Protein AF-A0A3D3Q821-F1 (afdb_monomer_lite)

Foldseek 3Di:
DAWPPVCLVVVLVVCCVPPNDDPDSVVVSVVCVVVRDHDDDDDDPDDDDD

pLDDT: mean 96.94, std 2.88, range [79.31, 98.56]

Radius of gyration: 13.79 Å; chains: 1; bounding box: 27×30×37 Å

Structure (mmCIF, N/CA/C/O backbone):
data_AF-A0A3D3Q821-F1
#
_entry.id   AF-A0A3D3Q821-F1
#
loop_
_atom_site.group_PDB
_atom_site.id
_atom_site.type_symbol
_atom_site.label_atom_id
_atom_site.label_alt_id
_atom_site.label_comp_id
_atom_site.label_asym_id
_atom_site.label_entity_id
_atom_site.label_seq_id
_atom_site.pdbx_PDB_ins_code
_atom_site.Cartn_x
_atom_site.Cartn_y
_atom_site.Cartn_z
_atom_site.occupancy
_atom_site.B_iso_or_equiv
_atom_site.auth_seq_id
_atom_site.auth_comp_id
_atom_site.auth_asym_id
_atom_site.auth_atom_id
_atom_site.pdbx_PDB_model_num
ATOM 1 N N . ILE A 1 1 ? -4.762 -4.628 8.993 1.00 95.62 1 ILE A N 1
ATOM 2 C CA . ILE A 1 1 ? -3.451 -4.540 8.303 1.00 95.62 1 ILE A CA 1
ATOM 3 C C . ILE A 1 1 ? -3.446 -5.625 7.244 1.00 95.62 1 ILE A C 1
ATOM 5 O O . ILE A 1 1 ? -3.856 -6.732 7.568 1.00 95.62 1 ILE A O 1
ATOM 9 N N . VAL A 1 2 ? -3.068 -5.306 6.010 1.00 97.81 2 VAL A N 1
ATOM 10 C CA . VAL A 1 2 ? -2.907 -6.284 4.926 1.00 97.81 2 VAL A CA 1
ATOM 11 C C . VAL A 1 2 ? -1.420 -6.384 4.624 1.00 97.81 2 VAL A C 1
ATOM 13 O O . VAL A 1 2 ? -0.776 -5.358 4.397 1.00 97.81 2 VAL A O 1
ATOM 16 N N . SER A 1 3 ? -0.884 -7.596 4.668 1.00 98.25 3 SER A N 1
ATOM 17 C CA . SER A 1 3 ? 0.525 -7.879 4.387 1.00 98.25 3 SER A CA 1
ATOM 18 C C . SER A 1 3 ? 0.703 -8.358 2.949 1.00 98.25 3 SER A C 1
ATOM 20 O O . SER A 1 3 ? -0.271 -8.648 2.259 1.00 98.25 3 SER A O 1
ATOM 22 N N . LEU A 1 4 ? 1.949 -8.414 2.486 1.00 97.88 4 LEU A N 1
ATOM 23 C CA . LEU A 1 4 ? 2.272 -9.050 1.213 1.00 97.88 4 LEU A CA 1
ATOM 24 C C . LEU A 1 4 ? 2.088 -10.578 1.293 1.00 97.88 4 LEU A C 1
ATOM 26 O O . LEU A 1 4 ? 2.367 -11.151 2.352 1.00 97.88 4 LEU A O 1
ATOM 30 N N . PRO A 1 5 ? 1.682 -11.223 0.182 1.00 97.62 5 PRO A N 1
ATOM 31 C CA . PRO A 1 5 ? 1.503 -10.645 -1.161 1.00 97.62 5 PRO A CA 1
ATOM 32 C C . PRO A 1 5 ? 0.167 -9.911 -1.391 1.00 97.62 5 PRO A C 1
ATOM 34 O O . PRO A 1 5 ? 0.068 -9.109 -2.318 1.00 97.62 5 PRO A O 1
ATOM 37 N N . GLU A 1 6 ? -0.845 -10.112 -0.544 1.00 98.00 6 GLU A N 1
ATOM 38 C CA . GLU A 1 6 ? -2.213 -9.606 -0.757 1.00 98.00 6 GLU A CA 1
ATOM 39 C C . GLU A 1 6 ? -2.308 -8.071 -0.748 1.00 98.00 6 GLU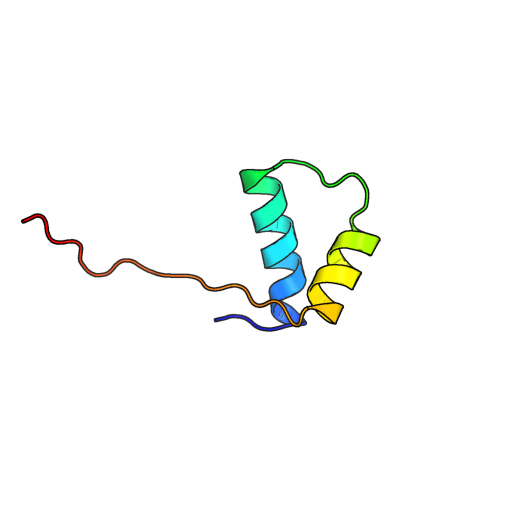 A C 1
ATOM 41 O O . GLU A 1 6 ? -3.222 -7.491 -1.334 1.00 98.00 6 GLU A O 1
ATOM 46 N N . ALA A 1 7 ? -1.359 -7.392 -0.103 1.00 98.12 7 ALA A N 1
ATOM 47 C CA . ALA A 1 7 ? -1.294 -5.935 -0.068 1.00 98.12 7 ALA A CA 1
ATOM 48 C C . ALA A 1 7 ? -0.863 -5.298 -1.396 1.00 98.12 7 ALA A C 1
ATOM 50 O O . ALA A 1 7 ? -1.042 -4.091 -1.545 1.00 98.12 7 ALA A O 1
ATOM 51 N N . MET A 1 8 ? -0.280 -6.053 -2.334 1.00 98.50 8 MET A N 1
ATOM 52 C CA . MET A 1 8 ? 0.439 -5.461 -3.467 1.00 98.50 8 MET A CA 1
ATOM 53 C C . MET A 1 8 ? -0.465 -4.616 -4.370 1.00 98.50 8 MET A C 1
ATOM 55 O O . MET A 1 8 ? -0.175 -3.443 -4.599 1.00 98.50 8 MET A O 1
ATOM 59 N N . GLU A 1 9 ? -1.589 -5.169 -4.831 1.00 98.19 9 GLU A N 1
ATOM 60 C CA . GLU A 1 9 ? -2.524 -4.410 -5.675 1.00 98.19 9 GLU A CA 1
ATOM 61 C C . GLU A 1 9 ? -3.105 -3.206 -4.926 1.00 98.19 9 GLU A C 1
ATOM 63 O O . GLU A 1 9 ? -3.235 -2.124 -5.488 1.00 98.19 9 GLU A O 1
ATOM 68 N N . LEU A 1 10 ? -3.350 -3.345 -3.620 1.00 98.19 10 LEU A N 1
ATOM 69 C CA . LEU A 1 10 ? -3.858 -2.246 -2.803 1.00 98.19 10 LEU A CA 1
ATOM 70 C C . LEU A 1 10 ? -2.831 -1.112 -2.633 1.00 98.19 10 LEU A C 1
ATOM 72 O O . LEU A 1 10 ? -3.213 0.054 -2.546 1.00 98.19 10 LEU A O 1
ATOM 76 N N . LEU A 1 11 ? -1.536 -1.435 -2.571 1.00 98.12 11 LEU A N 1
ATOM 77 C CA . LEU A 1 11 ? -0.448 -0.454 -2.528 1.00 98.12 11 LEU A CA 1
ATOM 78 C C . LEU A 1 11 ? -0.304 0.278 -3.871 1.00 98.12 11 LEU A C 1
ATOM 80 O O . LEU A 1 11 ? -0.133 1.498 -3.876 1.00 98.12 11 LEU A O 1
ATOM 84 N N . VAL A 1 12 ? -0.445 -0.437 -4.992 1.00 98.12 12 VAL A N 1
ATOM 85 C CA . VAL A 1 12 ? -0.470 0.143 -6.347 1.00 98.12 12 VAL A CA 1
ATOM 86 C C . VAL A 1 12 ? -1.658 1.090 -6.516 1.00 98.12 12 VAL A C 1
ATOM 88 O O . VAL A 1 12 ? -1.474 2.237 -6.928 1.00 98.12 12 VAL A O 1
ATOM 91 N N . ASP A 1 13 ? -2.860 0.657 -6.137 1.00 97.94 13 ASP A N 1
ATOM 92 C CA . ASP A 1 13 ? -4.071 1.480 -6.206 1.00 97.94 13 ASP A 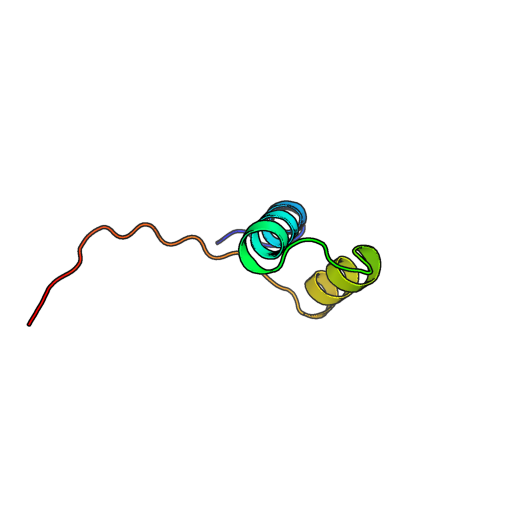CA 1
ATOM 93 C C . ASP A 1 13 ? -3.969 2.713 -5.303 1.00 97.94 13 ASP A C 1
ATOM 95 O O . ASP A 1 13 ? -4.302 3.829 -5.715 1.00 97.94 13 ASP A O 1
ATOM 99 N N . TYR A 1 14 ? -3.443 2.535 -4.086 1.00 96.94 14 TYR A N 1
ATOM 100 C CA . TYR A 1 14 ? -3.151 3.642 -3.186 1.00 96.94 14 TYR A CA 1
ATOM 101 C C . TYR A 1 14 ? -2.199 4.639 -3.847 1.00 96.94 14 TYR A C 1
ATOM 103 O O . TYR A 1 14 ? -2.554 5.813 -3.946 1.00 96.94 14 TYR A O 1
ATOM 111 N N . TYR A 1 15 ? -1.047 4.195 -4.364 1.00 97.75 15 TYR A N 1
ATOM 112 C CA . TYR A 1 15 ? -0.103 5.070 -5.061 1.00 97.75 15 TYR A CA 1
ATOM 113 C C . TYR A 1 15 ? -0.781 5.822 -6.210 1.00 97.75 15 TYR A C 1
ATOM 115 O O . TYR A 1 15 ? -0.679 7.049 -6.267 1.00 97.75 15 TYR A O 1
ATOM 123 N N . ARG A 1 16 ? -1.532 5.125 -7.074 1.00 97.62 16 ARG A N 1
ATOM 124 C CA . ARG A 1 16 ? -2.259 5.751 -8.188 1.00 97.62 16 ARG A CA 1
ATOM 125 C C . ARG A 1 16 ? -3.190 6.858 -7.726 1.00 97.62 16 ARG A C 1
ATOM 127 O O . ARG A 1 16 ? -3.177 7.944 -8.300 1.00 97.62 16 ARG A O 1
ATOM 134 N N . SER A 1 17 ? -3.943 6.615 -6.656 1.00 97.56 17 SER A N 1
ATOM 135 C CA . SER A 1 17 ? -4.890 7.595 -6.118 1.00 97.56 17 SER A CA 1
ATOM 136 C C . SER A 1 17 ? -4.230 8.882 -5.606 1.00 97.56 17 SER A C 1
ATOM 138 O O . SER A 1 17 ? -4.845 9.944 -5.678 1.00 97.56 17 SER A O 1
ATOM 140 N N . ILE A 1 18 ? -2.986 8.812 -5.111 1.00 97.25 18 ILE A N 1
ATOM 141 C CA . ILE A 1 18 ? -2.301 9.958 -4.486 1.00 97.25 18 ILE A CA 1
ATOM 142 C C . ILE A 1 18 ? -1.228 10.604 -5.371 1.00 97.25 18 ILE A C 1
ATOM 144 O O . ILE A 1 18 ? -0.884 11.769 -5.166 1.00 97.25 18 ILE A O 1
ATOM 148 N N . ARG A 1 19 ? -0.654 9.857 -6.316 1.00 96.00 19 ARG A N 1
ATOM 149 C CA . ARG A 1 19 ? 0.509 10.268 -7.121 1.00 96.00 19 ARG A CA 1
ATOM 150 C C . ARG A 1 19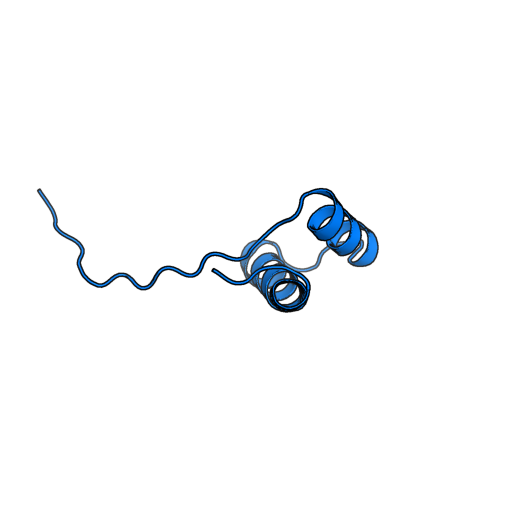 ? 0.316 10.076 -8.627 1.00 96.00 19 ARG A C 1
ATOM 152 O O . ARG A 1 19 ? 1.153 10.563 -9.381 1.00 96.00 19 ARG A O 1
ATOM 159 N N . GLY A 1 20 ? -0.768 9.440 -9.072 1.00 9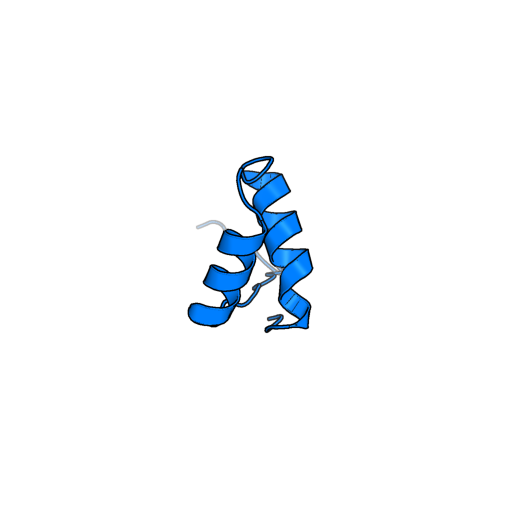5.88 20 GLY A N 1
ATOM 160 C CA . GLY A 1 20 ? -0.968 9.090 -10.479 1.00 95.88 20 GLY A CA 1
ATOM 161 C C . GLY A 1 20 ? -0.128 7.881 -10.897 1.00 95.88 20 GLY A C 1
ATOM 162 O O . GLY A 1 20 ? 0.140 6.990 -10.095 1.00 95.88 20 GLY A O 1
ATOM 163 N N . GLU A 1 21 ? 0.279 7.821 -12.161 1.00 97.25 21 GLU A N 1
ATOM 164 C CA . GLU A 1 21 ? 0.962 6.640 -12.698 1.00 97.25 21 GLU A CA 1
ATOM 165 C C . GLU A 1 21 ? 2.444 6.594 -12.296 1.00 97.25 21 GLU A C 1
ATOM 167 O O . GLU A 1 21 ? 3.167 7.582 -12.448 1.00 97.25 21 GLU A O 1
ATOM 172 N N . HIS A 1 22 ? 2.912 5.441 -11.802 1.00 96.62 22 HIS A N 1
ATOM 173 C CA . HIS A 1 22 ? 4.339 5.221 -11.582 1.00 96.62 22 HIS A CA 1
ATOM 174 C C . HIS A 1 22 ? 5.034 4.988 -12.937 1.00 96.62 22 HIS A C 1
ATOM 176 O O . HIS A 1 22 ? 4.505 4.240 -13.760 1.00 96.62 22 HIS A O 1
ATOM 182 N N . PRO A 1 23 ? 6.217 5.578 -13.189 1.00 97.19 23 PRO A N 1
ATOM 183 C CA . PRO A 1 23 ? 6.950 5.369 -14.443 1.00 97.19 23 PRO A CA 1
ATOM 184 C C . PRO A 1 23 ? 7.465 3.931 -14.631 1.00 97.19 23 PRO A C 1
ATOM 186 O O . PRO A 1 23 ? 7.750 3.535 -15.756 1.00 97.19 23 PRO A O 1
ATOM 189 N N . ASP A 1 24 ? 7.583 3.165 -13.543 1.00 98.06 24 ASP A N 1
ATOM 190 C CA . ASP A 1 24 ? 8.042 1.769 -13.533 1.00 98.06 24 ASP A CA 1
ATOM 191 C C . ASP A 1 24 ? 7.363 0.978 -12.401 1.00 98.06 24 ASP A C 1
ATOM 193 O O . ASP A 1 24 ? 7.712 1.121 -11.228 1.00 98.06 24 ASP A O 1
ATOM 197 N N . TRP A 1 25 ? 6.346 0.182 -12.720 1.00 98.19 25 TRP A N 1
ATOM 198 C CA . TRP A 1 25 ? 5.625 -0.578 -11.695 1.00 98.19 25 TRP A CA 1
ATOM 199 C C . TRP A 1 25 ? 6.373 -1.805 -11.187 1.00 98.19 25 TRP A C 1
ATOM 201 O O . TRP A 1 25 ? 6.089 -2.250 -10.074 1.00 98.19 25 TRP A O 1
ATOM 211 N N . ASP A 1 26 ? 7.315 -2.338 -11.957 1.00 98.38 26 ASP A N 1
ATOM 212 C CA . ASP A 1 26 ? 8.056 -3.530 -11.564 1.00 98.38 26 ASP A CA 1
ATOM 213 C C . ASP A 1 26 ? 9.079 -3.173 -10.479 1.00 98.38 26 ASP A C 1
ATOM 215 O O . ASP A 1 26 ? 9.143 -3.852 -9.451 1.00 98.38 26 ASP A O 1
ATOM 219 N N . ASP A 1 27 ? 9.788 -2.046 -10.629 1.00 98.44 27 ASP A N 1
ATOM 220 C CA . ASP A 1 27 ? 10.677 -1.526 -9.580 1.00 98.44 27 ASP A CA 1
ATOM 221 C C . ASP A 1 27 ? 9.902 -1.160 -8.304 1.00 98.44 27 ASP A C 1
ATOM 223 O O . ASP A 1 27 ? 10.316 -1.503 -7.192 1.00 98.44 27 ASP A O 1
ATOM 227 N N . TYR A 1 28 ? 8.718 -0.551 -8.450 1.00 98.25 28 TYR A N 1
ATOM 228 C CA . TYR A 1 28 ? 7.842 -0.255 -7.315 1.00 98.25 28 TYR A CA 1
ATOM 229 C C . TYR A 1 28 ? 7.463 -1.528 -6.543 1.00 98.25 28 TYR A C 1
ATOM 231 O O . TYR A 1 28 ? 7.605 -1.577 -5.318 1.00 98.25 28 TYR A O 1
ATOM 239 N N . ARG A 1 29 ? 7.014 -2.579 -7.245 1.00 98.44 29 ARG A N 1
ATOM 240 C CA . ARG A 1 29 ? 6.634 -3.867 -6.638 1.00 98.44 29 ARG A CA 1
ATOM 241 C C . ARG A 1 29 ? 7.828 -4.532 -5.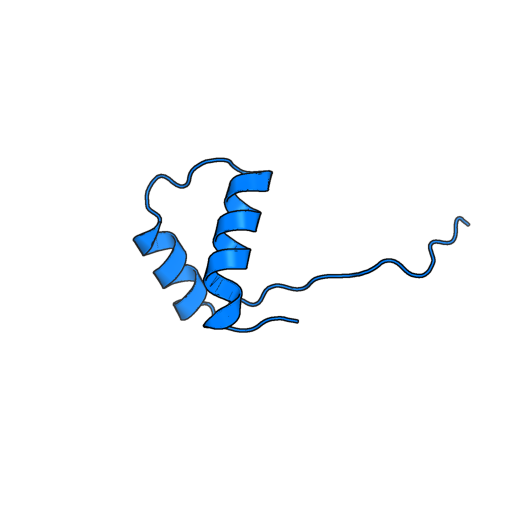951 1.00 98.44 29 ARG A C 1
ATOM 243 O O . ARG A 1 29 ? 7.712 -4.934 -4.793 1.00 98.44 29 ARG A O 1
ATOM 250 N N . ALA A 1 30 ? 8.991 -4.550 -6.602 1.00 98.50 30 ALA A N 1
ATOM 251 C CA . ALA A 1 30 ? 10.225 -5.077 -6.022 1.00 98.50 30 ALA A CA 1
ATOM 252 C C . ALA A 1 30 ? 10.655 -4.306 -4.759 1.00 98.50 30 ALA A C 1
ATOM 254 O O . ALA A 1 30 ? 11.138 -4.901 -3.791 1.00 98.50 30 ALA A O 1
ATOM 255 N N . ALA A 1 31 ? 10.467 -2.983 -4.731 1.00 98.44 31 ALA A N 1
ATOM 256 C CA . ALA A 1 31 ? 10.718 -2.173 -3.544 1.00 98.44 31 ALA A CA 1
ATOM 257 C C . ALA A 1 31 ? 9.751 -2.511 -2.398 1.00 98.44 31 ALA A C 1
ATOM 259 O O . ALA A 1 31 ? 10.200 -2.662 -1.262 1.00 98.44 31 ALA A O 1
ATOM 260 N N . MET A 1 32 ? 8.454 -2.689 -2.681 1.00 98.38 32 MET A N 1
ATOM 261 C CA . MET A 1 32 ? 7.466 -3.076 -1.663 1.00 98.38 32 MET A CA 1
ATOM 262 C C . MET A 1 32 ? 7.807 -4.427 -1.017 1.00 98.38 32 MET A C 1
ATOM 264 O O . MET A 1 32 ? 7.706 -4.555 0.205 1.00 98.38 32 MET A O 1
ATOM 268 N N . GLU A 1 33 ? 8.248 -5.408 -1.811 1.00 98.50 33 GLU A N 1
ATOM 269 C CA . GLU A 1 33 ? 8.694 -6.719 -1.320 1.00 98.50 33 GLU A CA 1
ATOM 270 C C . GLU A 1 33 ? 9.957 -6.615 -0.464 1.00 98.50 33 GLU A C 1
ATOM 272 O O . GLU A 1 33 ? 9.978 -7.097 0.671 1.00 98.50 33 GLU A O 1
ATOM 277 N N . ARG A 1 34 ? 10.994 -5.939 -0.977 1.00 98.56 34 ARG A N 1
ATOM 278 C CA . ARG A 1 34 ? 12.274 -5.757 -0.277 1.00 98.56 34 ARG A CA 1
ATOM 279 C C . ARG A 1 34 ? 12.104 -5.049 1.066 1.00 98.56 34 ARG A C 1
ATOM 281 O O . ARG A 1 34 ? 12.807 -5.368 2.020 1.00 98.56 34 ARG A O 1
ATOM 288 N N . GLU A 1 35 ? 11.187 -4.091 1.137 1.00 98.44 35 GLU A N 1
ATOM 289 C CA . GLU A 1 35 ? 10.904 -3.310 2.344 1.00 98.44 35 GLU A CA 1
ATOM 290 C C . GLU A 1 35 ? 9.846 -3.949 3.254 1.00 98.44 35 GLU A C 1
ATOM 292 O O . GLU A 1 35 ? 9.524 -3.379 4.296 1.00 98.44 35 GLU A O 1
ATOM 297 N N . GLN A 1 36 ? 9.290 -5.109 2.879 1.00 97.75 36 GLN A N 1
ATOM 298 C CA . GLN A 1 36 ? 8.226 -5.800 3.617 1.00 97.75 36 GLN A CA 1
ATOM 299 C C . GLN A 1 36 ? 7.043 -4.875 3.950 1.00 97.75 36 GLN A C 1
ATOM 301 O O . GLN A 1 36 ? 6.525 -4.847 5.072 1.00 97.75 36 GLN A O 1
ATOM 306 N N . ARG A 1 37 ? 6.624 -4.075 2.965 1.00 98.25 37 ARG A N 1
ATOM 307 C CA . ARG A 1 37 ? 5.553 -3.089 3.132 1.00 98.25 37 ARG A CA 1
ATOM 308 C C . ARG A 1 37 ? 4.218 -3.773 3.419 1.00 98.25 37 ARG A C 1
ATOM 310 O O . ARG A 1 37 ? 3.920 -4.8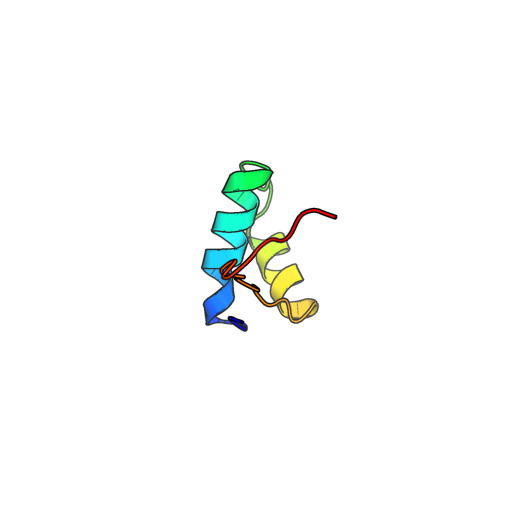56 2.926 1.00 98.25 37 ARG A O 1
ATOM 317 N N . CYS A 1 38 ? 3.382 -3.097 4.198 1.00 98.25 38 CYS A N 1
ATOM 318 C CA . CYS A 1 38 ? 2.003 -3.496 4.450 1.00 98.25 38 CYS A CA 1
ATOM 319 C C . CYS A 1 38 ? 1.070 -2.302 4.235 1.00 98.25 38 CYS A C 1
ATOM 321 O O . CYS A 1 38 ? 1.477 -1.146 4.386 1.00 98.25 38 CYS A O 1
ATOM 323 N N . LEU A 1 39 ? -0.192 -2.581 3.907 1.00 97.88 39 LEU A N 1
ATOM 324 C CA . LEU A 1 39 ? -1.234 -1.563 3.871 1.00 97.88 39 LEU A CA 1
ATOM 325 C C . LEU A 1 39 ? -1.984 -1.542 5.208 1.00 97.88 39 LEU A C 1
ATOM 327 O O . LEU A 1 39 ? -2.590 -2.532 5.636 1.00 97.88 39 LEU A O 1
ATOM 331 N N . VAL A 1 40 ? -2.008 -0.378 5.850 1.00 97.25 40 VAL A N 1
ATOM 332 C CA . VAL A 1 40 ? -2.836 -0.129 7.032 1.00 97.25 40 VAL A CA 1
ATOM 333 C C . VAL A 1 40 ? -4.070 0.660 6.607 1.00 97.25 40 VAL A C 1
ATOM 335 O O . VAL A 1 40 ? -3.959 1.756 6.070 1.00 97.25 40 VAL A O 1
ATOM 338 N N . ARG A 1 41 ? -5.255 0.101 6.864 1.00 94.81 41 ARG A N 1
ATOM 339 C CA . ARG A 1 41 ? -6.541 0.792 6.723 1.00 94.81 41 ARG A CA 1
ATOM 340 C C . ARG A 1 41 ? -7.060 1.102 8.117 1.00 94.81 41 ARG A C 1
ATOM 342 O O . ARG A 1 41 ? -7.090 0.206 8.958 1.00 94.81 41 ARG A O 1
ATOM 349 N N . ILE A 1 42 ? -7.432 2.356 8.344 1.00 95.75 42 ILE A N 1
ATOM 350 C CA . ILE A 1 42 ? -7.960 2.835 9.619 1.00 95.75 42 ILE A CA 1
ATOM 351 C C . ILE A 1 42 ? -9.385 3.307 9.366 1.00 95.75 42 ILE A C 1
ATOM 353 O O . ILE A 1 42 ? -9.606 4.197 8.547 1.00 95.75 42 ILE A O 1
ATOM 357 N N . GLU A 1 43 ? -10.334 2.699 10.064 1.00 96.12 43 GLU A N 1
ATOM 358 C CA . GLU A 1 43 ? -11.693 3.212 10.169 1.00 96.12 43 GLU A CA 1
ATOM 359 C C . GLU A 1 43 ? -11.762 4.113 11.401 1.00 96.12 43 GLU A C 1
ATOM 361 O O . GLU A 1 43 ? -11.340 3.730 12.493 1.00 96.12 43 GLU A O 1
ATOM 366 N N . ILE A 1 44 ? -12.216 5.351 11.216 1.00 95.81 44 ILE A N 1
ATOM 367 C CA . ILE A 1 44 ? -12.304 6.314 12.311 1.00 95.81 44 ILE A CA 1
ATOM 368 C C . ILE A 1 44 ? -13.639 6.098 13.022 1.00 95.81 44 ILE A C 1
ATOM 370 O O . ILE A 1 44 ? -14.681 6.494 12.511 1.00 95.81 44 ILE A O 1
ATOM 374 N N . GLU A 1 45 ? -13.600 5.518 14.221 1.00 97.38 45 GLU A N 1
ATOM 375 C CA . GLU A 1 45 ? -14.808 5.291 15.029 1.00 97.38 45 GLU A CA 1
ATOM 376 C C . GLU A 1 45 ? -15.251 6.545 15.796 1.00 97.38 45 GLU A C 1
ATOM 378 O O . GLU A 1 45 ? -16.441 6.794 15.988 1.00 97.38 45 GLU A O 1
ATOM 383 N N . ARG A 1 46 ? -14.293 7.357 16.258 1.00 94.94 46 ARG A N 1
ATOM 384 C CA . ARG A 1 46 ? -14.569 8.578 17.019 1.00 94.94 46 ARG A CA 1
ATOM 385 C C . ARG A 1 46 ? -13.457 9.603 16.839 1.00 94.94 46 ARG A C 1
ATOM 387 O O . ARG A 1 46 ? -12.284 9.294 17.020 1.00 94.94 46 ARG A O 1
ATOM 394 N N . ALA A 1 47 ? -13.848 10.847 16.583 1.00 94.44 47 ALA A N 1
ATOM 395 C CA . ALA A 1 47 ? -12.978 12.015 16.665 1.00 94.44 47 ALA A CA 1
ATOM 396 C C . ALA A 1 47 ? -13.525 12.968 17.738 1.00 94.44 47 ALA A C 1
ATOM 398 O O . ALA A 1 47 ? -14.729 13.213 17.799 1.00 94.44 47 ALA A O 1
ATOM 399 N N . VAL A 1 48 ? -12.657 13.485 18.608 1.00 94.06 48 VAL A N 1
ATOM 400 C CA . VAL A 1 48 ? -13.017 14.460 19.651 1.00 94.06 48 VAL A CA 1
ATOM 401 C C . VAL A 1 48 ? -12.261 15.753 19.376 1.00 94.06 48 VAL A C 1
ATOM 403 O O . VAL A 1 48 ? -11.111 15.715 18.944 1.00 94.06 48 VAL A O 1
ATOM 406 N N . ARG A 1 49 ? -12.908 16.894 19.618 1.00 91.81 49 ARG A N 1
ATOM 407 C CA . ARG A 1 49 ? -12.292 18.216 19.516 1.00 91.81 49 ARG A CA 1
ATOM 408 C C . ARG A 1 49 ? -12.206 18.821 20.918 1.00 91.81 49 ARG A C 1
ATOM 410 O O . ARG A 1 49 ? -13.237 18.917 21.581 1.00 91.81 49 ARG A O 1
ATOM 417 N N . THR A 1 50 ? -10.988 19.145 21.351 1.00 79.31 50 THR A N 1
ATOM 418 C CA . THR A 1 50 ? -10.698 19.872 22.600 1.00 79.31 50 THR A CA 1
ATOM 419 C C . THR A 1 50 ? -10.910 21.368 22.408 1.00 79.31 50 THR A C 1
ATOM 421 O O . THR A 1 50 ? -10.677 21.850 21.272 1.00 79.31 50 THR A O 1
#

Secondary structure (DSSP, 8-state):
-B-TTTHHHHHHHHHHHHH---S-HHHHHHHHHHTT--B-----------

Sequence (50 aa):
IVSLPEAMELLVDYYRSIRGEHPDWDDYRAAMEREQRCLVRIEIERAVRT